Protein AF-A0A4V6IL22-F1 (afdb_monomer_lite)

Organism: NCBI:txid231438

Sequence (89 aa):
MKRGKSGITASEKQKTSATQLGNLNPIFVKGDPVHYHSVIGGPHDDKIYVIRGIGCLPGNREVAWLEGKAGCVDLEALSHVEQTKGGTK

Foldseek 3Di:
DDDDDDDDDDDDDDPPPPPCPDDDPPPDDAQAWKFFAPDQVDDTPPDTWGFNDWDADPPRFIWTDTPPDPDTDGPSRIDHDPPPPDDDD

pLDDT: mean 72.58, std 21.79, range [34.62, 95.19]

Radius of gyration: 21.34 Å; chains: 1; bounding box: 61×37×52 Å

Structure (mmCIF, N/CA/C/O backbone):
data_AF-A0A4V6IL22-F1
#
_entry.id   AF-A0A4V6IL22-F1
#
loop_
_atom_site.group_PDB
_atom_site.id
_atom_site.type_symbol
_atom_site.label_atom_id
_atom_site.label_alt_id
_atom_site.label_comp_id
_atom_site.label_asym_id
_atom_site.label_entity_id
_atom_site.label_seq_id
_atom_site.pdbx_PDB_ins_code
_atom_site.Cartn_x
_atom_site.Cartn_y
_atom_site.Cartn_z
_atom_site.occupancy
_atom_site.B_iso_or_equiv
_atom_site.auth_seq_id
_atom_site.auth_comp_id
_atom_site.auth_asym_id
_atom_site.auth_atom_id
_atom_site.pdbx_PDB_model_num
ATOM 1 N N . MET A 1 1 ? 48.655 -14.380 41.519 1.00 44.09 1 MET A N 1
ATOM 2 C CA . MET A 1 1 ? 48.121 -13.774 40.277 1.00 44.09 1 MET A CA 1
ATOM 3 C C . MET A 1 1 ? 47.669 -14.888 39.336 1.00 44.09 1 MET A C 1
ATOM 5 O O . MET A 1 1 ? 48.517 -15.568 38.780 1.00 44.09 1 MET A O 1
ATOM 9 N N . LYS A 1 2 ? 46.362 -15.142 39.201 1.00 44.56 2 LYS A N 1
ATOM 10 C CA . LYS A 1 2 ? 45.812 -16.119 38.240 1.00 44.56 2 LYS A CA 1
ATOM 11 C C . LYS A 1 2 ? 45.049 -15.340 37.166 1.00 44.56 2 LYS A C 1
ATOM 13 O O . LYS A 1 2 ? 44.007 -14.775 37.469 1.00 44.56 2 LYS A O 1
ATOM 18 N N . ARG A 1 3 ? 45.584 -15.270 35.942 1.00 46.12 3 ARG A N 1
ATOM 19 C CA . ARG A 1 3 ? 44.862 -14.768 34.760 1.00 46.12 3 ARG A CA 1
ATOM 20 C C . ARG A 1 3 ? 44.237 -15.971 34.066 1.00 46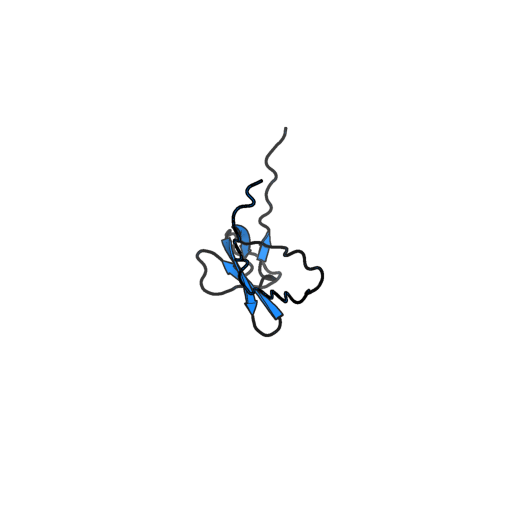.12 3 ARG A C 1
ATOM 22 O O . ARG A 1 3 ? 44.953 -16.858 33.614 1.00 46.12 3 ARG A O 1
ATOM 29 N N . GLY A 1 4 ? 42.911 -16.034 34.082 1.00 40.94 4 GLY A N 1
ATOM 30 C CA . GLY A 1 4 ? 42.134 -17.121 33.505 1.00 40.94 4 GLY A CA 1
ATOM 31 C C . GLY A 1 4 ? 41.467 -16.712 32.196 1.00 40.94 4 GLY A C 1
ATOM 32 O O . GLY A 1 4 ? 40.734 -15.733 32.169 1.00 40.94 4 GLY A O 1
ATOM 33 N N . LYS A 1 5 ? 41.693 -17.562 31.190 1.00 46.12 5 LYS A N 1
ATOM 34 C CA . LYS A 1 5 ? 40.830 -17.933 30.056 1.00 46.12 5 LYS A CA 1
ATOM 35 C C . LYS A 1 5 ? 40.607 -16.947 28.902 1.00 46.12 5 LYS A C 1
ATOM 37 O O . LYS A 1 5 ? 39.798 -16.031 28.950 1.00 46.12 5 LYS A O 1
ATOM 42 N N . SER A 1 6 ? 41.260 -17.325 27.803 1.00 49.66 6 SER A N 1
ATOM 43 C CA . SER A 1 6 ? 40.844 -17.184 26.412 1.00 49.66 6 SER A CA 1
ATOM 44 C C . SER A 1 6 ? 39.368 -17.525 26.178 1.00 49.66 6 SER A C 1
ATOM 46 O O . SER A 1 6 ? 38.860 -18.518 26.700 1.00 49.66 6 SER A O 1
ATOM 48 N N . GLY A 1 7 ? 38.739 -16.743 25.304 1.00 39.72 7 GLY A N 1
ATOM 49 C CA . GLY A 1 7 ? 37.422 -16.981 24.720 1.00 39.72 7 GLY A CA 1
ATOM 50 C C . GLY A 1 7 ? 37.290 -16.159 23.441 1.00 39.72 7 GLY A C 1
ATOM 51 O O . GLY A 1 7 ? 36.665 -15.108 23.426 1.00 39.72 7 GLY A O 1
ATOM 52 N N . ILE A 1 8 ? 37.975 -16.609 22.393 1.00 49.12 8 ILE A N 1
ATOM 53 C CA . ILE A 1 8 ? 37.834 -16.146 21.010 1.00 49.12 8 ILE A CA 1
ATOM 54 C C . ILE A 1 8 ? 36.541 -16.722 20.435 1.00 49.12 8 ILE A C 1
ATOM 56 O O . ILE A 1 8 ? 36.512 -17.901 20.110 1.00 49.12 8 ILE A O 1
ATOM 60 N N . THR A 1 9 ? 35.514 -15.894 20.270 1.00 47.47 9 THR A N 1
ATOM 61 C CA . THR A 1 9 ? 34.442 -16.097 19.281 1.00 47.47 9 THR A CA 1
ATOM 62 C C . THR A 1 9 ? 33.763 -14.756 19.021 1.00 47.47 9 THR A C 1
ATOM 64 O O . THR A 1 9 ? 32.890 -14.342 19.778 1.00 47.47 9 THR A O 1
ATOM 67 N N . ALA A 1 10 ? 34.144 -14.079 17.943 1.00 44.69 10 ALA A N 1
ATOM 68 C CA . ALA A 1 10 ? 33.259 -13.132 17.279 1.00 44.69 10 ALA A CA 1
ATOM 69 C C . ALA A 1 10 ? 33.147 -13.607 15.832 1.00 44.69 10 ALA A C 1
ATOM 71 O O . ALA A 1 10 ? 34.082 -13.471 15.042 1.00 44.69 10 ALA A O 1
ATOM 72 N N . SER A 1 11 ? 32.028 -14.276 15.556 1.00 47.84 11 SER A N 1
ATOM 73 C CA . SER A 1 11 ? 31.643 -14.757 14.238 1.00 47.84 11 SER A CA 1
ATOM 74 C C . SER A 1 11 ? 31.667 -13.618 13.230 1.00 47.84 11 SER A C 1
ATOM 76 O O . SER A 1 11 ? 30.937 -12.638 13.330 1.00 47.84 11 SER A O 1
ATOM 78 N N . GLU A 1 12 ? 32.570 -13.774 12.275 1.00 38.84 12 GLU A N 1
ATOM 79 C CA . GLU A 1 12 ? 32.283 -13.816 10.850 1.00 38.84 12 GLU A CA 1
ATOM 80 C C . GLU A 1 12 ? 30.925 -13.241 10.378 1.00 38.84 12 GLU A C 1
ATOM 82 O O . GLU A 1 12 ? 29.860 -13.793 10.634 1.00 38.84 12 GLU A O 1
ATOM 87 N N . LYS A 1 13 ? 31.050 -12.193 9.549 1.00 47.22 13 LYS A N 1
ATOM 88 C CA . LYS A 1 13 ? 30.168 -11.776 8.444 1.00 47.22 13 LYS A CA 1
ATOM 89 C C . LYS A 1 13 ? 28.725 -11.403 8.792 1.00 47.22 13 LYS A C 1
ATOM 91 O O . LYS A 1 13 ? 27.830 -12.233 8.767 1.00 47.22 13 LYS A O 1
ATOM 96 N N . GLN A 1 14 ? 28.469 -10.098 8.732 1.00 42.66 14 GLN A N 1
ATOM 97 C CA . GLN A 1 14 ? 27.442 -9.602 7.816 1.00 42.66 14 GLN A CA 1
ATOM 98 C C . GLN A 1 14 ? 27.861 -8.252 7.232 1.00 42.66 14 GLN A C 1
ATOM 100 O O . GLN A 1 14 ? 27.746 -7.191 7.836 1.00 42.66 14 GLN A O 1
ATOM 105 N N . LYS A 1 15 ? 28.392 -8.328 6.011 1.00 43.78 15 LYS A N 1
ATOM 106 C CA . LYS A 1 15 ? 28.548 -7.205 5.095 1.00 43.78 15 LYS A CA 1
ATOM 107 C C . LYS A 1 15 ? 27.145 -6.805 4.636 1.00 43.78 15 LYS A C 1
ATOM 109 O O . LYS A 1 15 ? 26.687 -7.265 3.598 1.00 43.78 15 LYS A O 1
ATOM 114 N N . THR A 1 16 ? 26.446 -5.974 5.399 1.00 42.06 16 THR A N 1
ATOM 115 C CA . THR A 1 16 ? 25.305 -5.231 4.859 1.00 42.06 16 THR A CA 1
ATOM 116 C C . THR A 1 16 ? 25.865 -4.000 4.170 1.00 42.06 16 THR A C 1
ATOM 118 O O . THR A 1 16 ? 25.921 -2.911 4.734 1.00 42.06 16 THR A O 1
ATOM 121 N N . SER A 1 17 ? 26.319 -4.187 2.930 1.00 44.31 17 SER A N 1
ATOM 122 C CA . SER A 1 17 ? 26.384 -3.093 1.965 1.00 44.31 17 SER A CA 1
ATOM 123 C C . SER A 1 17 ? 24.945 -2.691 1.647 1.00 44.31 17 SER A C 1
ATOM 125 O O . SER A 1 17 ? 24.405 -3.043 0.604 1.00 44.31 17 SER A O 1
ATOM 127 N N . ALA A 1 18 ? 24.301 -2.011 2.595 1.00 45.88 18 ALA A N 1
ATOM 128 C CA . ALA A 1 18 ? 23.135 -1.208 2.309 1.00 45.88 18 ALA A CA 1
ATOM 129 C C . ALA A 1 18 ? 23.666 -0.030 1.495 1.00 45.88 18 ALA A C 1
ATOM 131 O O . ALA A 1 18 ? 24.241 0.912 2.039 1.00 45.88 18 ALA A O 1
ATOM 132 N N . THR A 1 19 ? 23.577 -0.153 0.172 1.00 41.50 19 THR A N 1
ATOM 133 C CA . THR A 1 19 ? 23.655 0.984 -0.736 1.00 41.50 19 THR A CA 1
ATOM 134 C C . THR A 1 19 ? 22.783 2.077 -0.136 1.00 41.50 19 THR A C 1
ATOM 136 O O . THR A 1 19 ? 21.574 1.890 -0.011 1.00 41.50 19 THR A O 1
ATOM 139 N N . GLN A 1 20 ? 23.408 3.172 0.302 1.00 42.72 20 GLN A N 1
ATOM 140 C CA . GLN A 1 20 ? 22.712 4.391 0.685 1.00 42.72 20 GLN A CA 1
ATOM 141 C C . GLN A 1 20 ? 21.954 4.895 -0.549 1.00 42.72 20 GLN A C 1
ATOM 143 O O . GLN A 1 20 ? 22.482 5.667 -1.345 1.00 42.72 20 GLN A O 1
ATOM 148 N N . LEU A 1 21 ? 20.725 4.417 -0.730 1.00 46.22 21 LEU A N 1
ATOM 149 C CA . LEU A 1 21 ? 19.713 5.102 -1.516 1.00 46.22 21 LEU A CA 1
ATOM 150 C C . LEU A 1 21 ? 19.320 6.317 -0.673 1.00 46.22 21 LEU A C 1
ATOM 152 O O . LEU A 1 21 ? 18.854 6.178 0.456 1.00 46.22 21 LEU A O 1
ATOM 156 N N . GLY A 1 22 ? 19.693 7.499 -1.160 1.00 34.62 22 GLY A N 1
ATOM 157 C CA . GLY A 1 22 ? 19.673 8.738 -0.395 1.00 34.62 22 GLY A CA 1
ATOM 158 C C . GLY A 1 22 ? 18.309 9.050 0.215 1.00 34.62 22 GLY A C 1
ATOM 159 O O . GLY A 1 22 ? 17.302 8.976 -0.469 1.00 34.62 22 GLY A O 1
ATOM 160 N N . ASN A 1 23 ? 18.316 9.430 1.495 1.00 37.72 23 ASN A N 1
ATOM 161 C CA . ASN A 1 23 ? 17.343 10.294 2.175 1.00 37.72 23 ASN A CA 1
ATOM 162 C C . ASN A 1 23 ? 15.852 10.171 1.787 1.00 37.72 23 ASN A C 1
ATOM 164 O O . ASN A 1 23 ? 15.145 11.176 1.771 1.00 37.72 23 ASN A O 1
ATOM 168 N N . LEU A 1 24 ? 15.344 8.966 1.541 1.00 40.84 24 LEU A N 1
ATOM 169 C CA . LEU A 1 24 ? 13.914 8.686 1.593 1.00 40.84 24 LEU A CA 1
ATOM 170 C C . LEU A 1 24 ? 13.640 8.171 3.003 1.00 40.84 24 LEU A C 1
ATOM 172 O O . LEU A 1 24 ? 13.928 7.019 3.320 1.00 40.84 24 LEU A O 1
ATOM 176 N N . ASN A 1 25 ? 13.143 9.037 3.890 1.00 44.09 25 ASN A N 1
ATOM 177 C CA . ASN A 1 25 ? 12.451 8.528 5.072 1.00 44.09 25 ASN A CA 1
ATOM 178 C C . ASN A 1 25 ? 11.316 7.651 4.535 1.00 44.09 25 ASN A C 1
ATOM 180 O O . ASN A 1 25 ? 10.502 8.186 3.776 1.00 44.09 25 ASN A O 1
ATOM 184 N N . PRO A 1 26 ? 11.259 6.344 4.841 1.00 54.94 26 PRO A N 1
ATOM 185 C CA . PRO A 1 26 ? 10.172 5.528 4.342 1.00 54.94 26 PRO A CA 1
ATOM 186 C C . PRO A 1 26 ? 8.894 6.093 4.957 1.00 5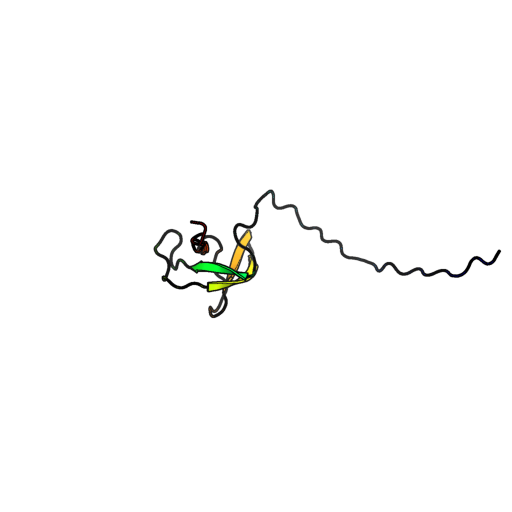4.94 26 PRO A C 1
ATOM 188 O O . PRO A 1 26 ? 8.709 6.058 6.172 1.00 54.94 26 PRO A O 1
ATOM 191 N N . ILE A 1 27 ? 8.063 6.689 4.102 1.00 77.38 27 ILE A N 1
ATOM 192 C CA . ILE A 1 27 ? 6.788 7.308 4.478 1.00 77.38 27 ILE A CA 1
ATOM 193 C C . ILE A 1 27 ? 5.910 6.264 5.182 1.00 77.38 27 ILE A C 1
ATOM 195 O O . ILE A 1 27 ? 5.153 6.601 6.078 1.00 77.38 27 ILE A O 1
ATOM 199 N N . PHE A 1 28 ? 6.104 4.985 4.861 1.00 86.50 28 PHE A N 1
ATOM 200 C CA . PHE A 1 28 ? 5.367 3.866 5.417 1.00 86.50 28 PHE A CA 1
ATOM 201 C C . PHE A 1 28 ? 6.290 2.823 6.044 1.00 86.50 28 PHE A C 1
ATOM 203 O O . PHE A 1 28 ? 7.367 2.532 5.518 1.00 86.50 28 PHE A O 1
ATOM 210 N N . VAL A 1 29 ? 5.840 2.193 7.128 1.00 90.31 29 VAL A N 1
ATOM 211 C CA . VAL A 1 29 ? 6.531 1.065 7.763 1.00 90.31 29 VAL A CA 1
ATOM 212 C C . VAL A 1 29 ? 5.612 -0.141 7.952 1.00 90.31 29 VAL A C 1
ATOM 214 O O . VAL A 1 29 ? 4.387 -0.061 7.889 1.00 90.31 29 VAL A O 1
ATOM 217 N N . LYS A 1 30 ? 6.211 -1.316 8.178 1.00 90.81 30 LYS A N 1
ATOM 218 C CA . LYS A 1 30 ? 5.450 -2.521 8.527 1.00 90.81 30 LYS A CA 1
ATOM 219 C C . LYS A 1 30 ? 4.626 -2.268 9.793 1.00 90.81 30 LYS A C 1
ATOM 221 O O . LYS A 1 30 ? 5.177 -1.858 10.810 1.00 90.81 30 LYS A O 1
ATOM 226 N N . GLY A 1 31 ? 3.348 -2.623 9.741 1.00 90.50 31 GLY A N 1
ATOM 227 C CA . GLY A 1 31 ? 2.381 -2.396 10.810 1.00 90.50 31 GLY A CA 1
ATOM 228 C C . GLY A 1 31 ? 1.570 -1.113 10.644 1.00 90.50 31 GLY A C 1
ATOM 229 O O . GLY A 1 31 ? 0.592 -0.950 11.368 1.00 90.50 31 GLY A O 1
ATOM 230 N N . ASP A 1 32 ? 1.913 -0.246 9.686 1.00 91.94 32 ASP A N 1
ATOM 231 C CA . ASP A 1 32 ? 1.151 0.980 9.473 1.00 91.94 32 ASP A CA 1
ATOM 232 C C . ASP A 1 32 ? -0.229 0.690 8.869 1.00 91.94 32 ASP A C 1
ATOM 234 O O . ASP A 1 32 ? -0.332 -0.082 7.903 1.00 91.94 32 ASP A O 1
ATOM 238 N N . PRO A 1 33 ? -1.288 1.327 9.402 1.00 92.44 33 PRO A N 1
ATOM 239 C CA . PRO A 1 33 ? -2.587 1.373 8.758 1.00 92.44 33 PRO A CA 1
ATOM 240 C C . PRO A 1 33 ? -2.560 2.368 7.591 1.00 92.44 33 PRO A C 1
ATOM 242 O O . PRO A 1 33 ? -2.187 3.533 7.746 1.00 92.44 33 PRO A O 1
ATOM 245 N N . VAL A 1 34 ? -2.999 1.913 6.421 1.00 91.56 34 VAL A N 1
ATOM 246 C CA . VAL A 1 34 ? -3.012 2.686 5.174 1.00 91.56 34 VAL A CA 1
ATOM 247 C C . VAL A 1 34 ? -4.324 2.521 4.416 1.00 91.56 34 VAL A C 1
ATOM 249 O O . VAL A 1 34 ? -4.990 1.485 4.497 1.00 91.56 34 VAL A O 1
ATOM 252 N N . HIS A 1 35 ? -4.667 3.539 3.636 1.00 91.81 35 HIS A N 1
ATOM 253 C CA . HIS A 1 35 ? -5.678 3.464 2.592 1.00 91.81 35 HIS A CA 1
ATOM 254 C C . HIS A 1 35 ? -5.041 3.050 1.271 1.00 91.81 35 HIS A C 1
ATOM 256 O O . HIS A 1 35 ? -3.922 3.453 0.955 1.00 91.81 35 HIS A O 1
ATOM 262 N N . TYR A 1 36 ? -5.768 2.251 0.495 1.00 90.62 36 TYR A N 1
ATOM 263 C CA . TYR A 1 36 ? -5.326 1.790 -0.813 1.00 90.62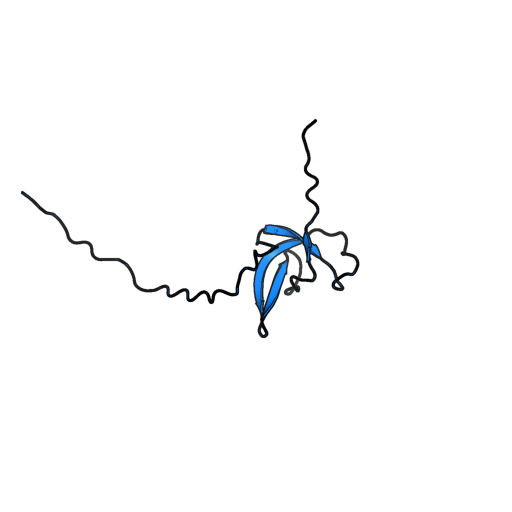 36 TYR A CA 1
ATOM 264 C C . TYR A 1 36 ? -6.098 2.489 -1.933 1.00 90.62 36 TYR A C 1
ATOM 266 O O . TYR A 1 36 ? -7.325 2.569 -1.915 1.00 90.62 36 TYR A O 1
ATOM 274 N N . HIS A 1 37 ? -5.365 2.929 -2.950 1.00 89.75 37 HIS A N 1
ATOM 275 C CA . HIS A 1 37 ? -5.897 3.538 -4.157 1.00 89.75 37 HIS A CA 1
ATOM 276 C C . HIS A 1 37 ? -5.798 2.542 -5.317 1.00 89.75 37 HIS A C 1
ATOM 278 O O . HIS A 1 37 ? -4.712 2.108 -5.694 1.00 89.75 37 HIS A O 1
ATOM 284 N N . SER A 1 38 ? -6.938 2.184 -5.921 1.00 86.25 38 SER A N 1
ATOM 285 C CA . SER A 1 38 ? -6.939 1.298 -7.104 1.00 86.25 38 SER A CA 1
ATOM 286 C C . SER A 1 38 ? -6.304 1.966 -8.329 1.00 86.25 38 SER A C 1
ATOM 288 O O . SER A 1 38 ? -5.779 1.289 -9.209 1.00 86.25 38 SER A O 1
ATOM 290 N N . VAL A 1 39 ? -6.343 3.300 -8.365 1.00 84.75 39 VAL A N 1
ATOM 291 C CA . VAL A 1 39 ? -5.662 4.158 -9.336 1.00 84.75 39 VAL A CA 1
ATOM 292 C C . VAL A 1 39 ? -4.902 5.211 -8.538 1.00 84.75 39 VAL A C 1
ATOM 294 O O . VAL A 1 39 ? -5.509 5.885 -7.708 1.00 84.75 39 VAL A O 1
ATOM 297 N N . ILE A 1 40 ? -3.597 5.353 -8.775 1.00 82.25 40 ILE A N 1
ATOM 298 C CA . ILE A 1 40 ? -2.751 6.346 -8.092 1.00 82.25 40 ILE A CA 1
ATOM 299 C C . ILE A 1 40 ? -3.343 7.748 -8.300 1.00 82.25 40 ILE A C 1
ATOM 301 O O . ILE A 1 40 ? -3.679 8.124 -9.423 1.00 82.25 40 ILE A O 1
ATOM 305 N N . GLY A 1 41 ? -3.514 8.498 -7.208 1.00 77.12 41 GLY A N 1
ATOM 306 C CA . GLY A 1 41 ? -4.163 9.817 -7.206 1.00 77.12 41 GLY A CA 1
ATOM 307 C C . GLY A 1 41 ? -5.695 9.800 -7.325 1.00 77.12 41 GLY A C 1
ATOM 308 O O . GLY A 1 41 ? -6.318 10.859 -7.291 1.00 77.12 41 GLY A O 1
ATOM 309 N N . GLY A 1 42 ? -6.318 8.627 -7.462 1.00 83.94 42 GLY A N 1
ATOM 310 C CA . GLY A 1 42 ? -7.771 8.452 -7.460 1.00 83.94 42 GLY A CA 1
ATOM 311 C C . GLY A 1 42 ? -8.360 8.288 -6.051 1.00 83.94 42 GLY A C 1
ATOM 312 O O . GLY A 1 42 ? -7.637 8.386 -5.060 1.00 83.94 42 GLY A O 1
ATOM 313 N N . PRO A 1 43 ? -9.667 8.001 -5.927 1.00 86.25 43 PRO A N 1
ATOM 314 C CA . PRO A 1 43 ? -10.281 7.689 -4.638 1.00 86.25 43 PRO A CA 1
ATOM 315 C C . PRO A 1 43 ? -9.722 6.383 -4.051 1.00 86.25 43 PRO A C 1
ATOM 317 O O . PRO A 1 43 ? -9.408 5.438 -4.785 1.00 86.25 43 PRO A O 1
ATOM 320 N N . HIS A 1 44 ? -9.605 6.328 -2.724 1.00 87.62 44 HIS A N 1
ATOM 321 C CA . HIS A 1 44 ? -9.313 5.083 -2.013 1.00 87.62 44 HIS A CA 1
ATOM 322 C C . HIS A 1 44 ? -10.566 4.213 -1.876 1.00 87.62 44 HIS A C 1
ATOM 324 O O . HIS A 1 44 ? -11.682 4.710 -1.993 1.00 87.62 44 HIS A O 1
ATOM 330 N N . ASP A 1 45 ? -10.406 2.924 -1.576 1.00 84.81 45 ASP A N 1
ATOM 331 C CA . ASP A 1 45 ? -11.532 1.985 -1.438 1.00 84.81 45 ASP A CA 1
ATOM 332 C C . ASP A 1 45 ? -12.253 2.026 -0.075 1.00 84.81 45 ASP A C 1
ATOM 334 O O . ASP A 1 45 ? -12.982 1.090 0.255 1.00 84.81 45 ASP A O 1
ATOM 338 N N . ASP A 1 46 ? -12.024 3.076 0.725 1.00 85.50 46 ASP A N 1
ATOM 339 C CA . ASP A 1 46 ? -12.598 3.321 2.066 1.00 85.50 46 ASP A CA 1
ATOM 340 C C . ASP A 1 46 ? -12.283 2.231 3.106 1.00 85.50 46 ASP A C 1
ATOM 342 O O . ASP A 1 46 ? -12.790 2.239 4.229 1.00 85.50 46 ASP A O 1
ATOM 346 N N . LYS A 1 47 ? -11.403 1.289 2.761 1.00 90.19 47 LYS A N 1
ATOM 347 C CA . LYS A 1 47 ? -10.905 0.254 3.663 1.00 90.19 47 LYS A CA 1
ATOM 348 C C . LYS A 1 47 ? -9.536 0.638 4.193 1.00 90.19 47 LYS A C 1
ATOM 350 O O . LYS A 1 47 ? -8.754 1.328 3.536 1.00 90.19 47 LYS A O 1
ATOM 355 N N . ILE A 1 48 ? -9.259 0.152 5.394 1.00 91.94 48 ILE A N 1
ATOM 356 C CA . ILE A 1 48 ? -7.957 0.269 6.036 1.00 91.94 48 ILE A CA 1
ATOM 357 C C . ILE A 1 48 ? -7.261 -1.078 5.905 1.00 91.94 48 ILE A C 1
ATOM 359 O O . ILE A 1 48 ? -7.820 -2.116 6.263 1.00 91.94 48 ILE A O 1
ATOM 363 N N . TYR A 1 49 ? -6.033 -1.044 5.409 1.00 93.50 49 TYR A N 1
ATOM 364 C CA . TYR A 1 49 ? -5.155 -2.199 5.322 1.00 93.50 49 TYR A CA 1
ATOM 365 C C . TYR A 1 49 ? -3.938 -1.986 6.206 1.00 93.50 49 TYR A C 1
ATOM 367 O O . TYR A 1 49 ? -3.509 -0.857 6.416 1.00 93.50 49 TYR A O 1
ATOM 375 N N . VAL A 1 50 ? -3.354 -3.077 6.689 1.00 94.50 50 VAL A N 1
ATOM 376 C CA . VAL A 1 50 ? -2.106 -3.035 7.455 1.00 94.50 50 VAL A CA 1
ATOM 377 C C . VAL A 1 50 ? -0.963 -3.496 6.566 1.00 94.50 50 VAL A C 1
ATOM 379 O O . VAL A 1 50 ? -1.069 -4.521 5.885 1.00 94.50 50 VAL A O 1
ATOM 382 N N . ILE A 1 51 ? 0.146 -2.760 6.575 1.00 94.25 51 ILE A N 1
ATOM 383 C CA . ILE A 1 51 ? 1.349 -3.163 5.847 1.00 94.25 51 ILE A CA 1
ATOM 384 C C . ILE A 1 51 ? 1.984 -4.372 6.536 1.00 94.25 51 ILE A C 1
ATOM 386 O O . ILE A 1 51 ? 2.530 -4.286 7.634 1.00 94.25 51 ILE A O 1
ATOM 390 N N . ARG A 1 52 ? 1.985 -5.511 5.846 1.00 95.19 52 ARG A N 1
ATOM 391 C CA . ARG A 1 52 ? 2.661 -6.744 6.263 1.00 95.19 52 ARG A CA 1
ATOM 392 C C . ARG A 1 52 ? 4.169 -6.689 6.017 1.00 95.19 52 ARG A C 1
ATOM 394 O O . ARG A 1 52 ? 4.942 -7.295 6.763 1.00 95.19 52 ARG A O 1
ATOM 401 N N . GLY A 1 53 ? 4.591 -6.002 4.962 1.00 92.06 53 GLY A N 1
ATOM 402 C CA . GLY A 1 53 ? 5.995 -5.870 4.590 1.00 92.06 53 GLY A CA 1
ATOM 403 C C . GLY A 1 53 ? 6.188 -4.888 3.447 1.00 92.06 53 GLY A C 1
ATOM 404 O O . GLY A 1 53 ? 5.247 -4.591 2.719 1.00 92.06 53 GLY A O 1
ATOM 405 N N . ILE A 1 54 ? 7.417 -4.408 3.304 1.00 93.12 54 ILE A N 1
ATOM 406 C CA . ILE A 1 54 ? 7.840 -3.477 2.258 1.00 93.12 54 ILE A CA 1
ATOM 407 C C . ILE A 1 54 ? 9.055 -4.087 1.567 1.00 93.12 54 ILE A C 1
ATOM 409 O O . ILE A 1 54 ? 9.853 -4.777 2.206 1.00 93.12 54 ILE A O 1
ATOM 413 N N . GLY A 1 55 ? 9.184 -3.867 0.266 1.00 91.00 55 GLY A N 1
ATOM 414 C CA . GLY A 1 55 ? 10.327 -4.328 -0.506 1.00 91.00 55 GLY A CA 1
ATOM 415 C C . GLY A 1 55 ? 10.462 -3.579 -1.820 1.00 91.00 55 GLY A C 1
ATOM 416 O O . GLY A 1 55 ? 9.608 -2.780 -2.184 1.00 91.00 55 GLY A O 1
ATOM 417 N N . CYS A 1 56 ? 11.539 -3.871 -2.544 1.00 90.88 56 CYS A N 1
ATOM 418 C CA . CYS A 1 56 ? 11.790 -3.297 -3.860 1.00 90.88 56 CYS A CA 1
ATOM 419 C C . CYS A 1 56 ? 11.758 -4.385 -4.928 1.00 90.88 56 CYS A C 1
ATOM 421 O O . CYS A 1 56 ? 12.429 -5.413 -4.810 1.00 90.88 56 CYS A O 1
ATOM 423 N N . LEU A 1 57 ? 10.997 -4.134 -5.987 1.00 86.81 57 LEU A N 1
ATOM 424 C CA . LEU A 1 57 ? 10.991 -4.930 -7.204 1.00 86.81 57 LEU A CA 1
ATOM 425 C C . LEU A 1 57 ? 12.072 -4.445 -8.187 1.00 86.81 57 LEU A C 1
ATOM 427 O O . LEU A 1 57 ? 12.573 -3.320 -8.064 1.00 86.81 57 LEU A O 1
ATOM 431 N N . PRO A 1 58 ? 12.439 -5.274 -9.186 1.00 86.62 58 PRO A N 1
ATOM 432 C CA . PRO A 1 58 ? 13.364 -4.876 -10.242 1.00 86.62 58 PRO A CA 1
ATOM 433 C C . PRO A 1 58 ? 12.924 -3.570 -10.912 1.00 86.62 58 PRO A C 1
ATOM 435 O O . PRO A 1 58 ? 11.740 -3.367 -11.174 1.00 86.62 58 PRO A O 1
ATOM 438 N N . GLY A 1 59 ? 13.884 -2.690 -11.201 1.00 84.69 59 GLY A N 1
ATOM 439 C CA . GLY A 1 59 ? 13.595 -1.351 -11.723 1.00 84.69 59 GLY A CA 1
ATOM 440 C C . GLY A 1 59 ? 13.312 -0.302 -10.644 1.00 84.69 59 GLY A C 1
ATOM 441 O O . GLY A 1 59 ? 12.699 0.712 -10.956 1.00 84.69 59 GLY A O 1
ATOM 442 N N . ASN A 1 60 ? 13.763 -0.533 -9.403 1.00 84.31 60 ASN A N 1
ATOM 443 C CA . ASN A 1 60 ? 13.642 0.392 -8.266 1.00 84.31 60 ASN A CA 1
ATOM 444 C C . ASN A 1 60 ? 12.195 0.779 -7.931 1.00 84.31 60 ASN A C 1
ATOM 446 O O . ASN A 1 60 ? 11.939 1.899 -7.501 1.00 84.31 60 ASN A O 1
ATOM 450 N N . ARG A 1 61 ? 11.249 -0.144 -8.129 1.00 84.38 61 ARG A N 1
ATOM 451 C CA . ARG A 1 61 ? 9.858 0.071 -7.721 1.00 84.38 61 ARG A CA 1
ATOM 452 C C . ARG A 1 61 ? 9.667 -0.390 -6.293 1.00 84.38 61 ARG A C 1
ATOM 454 O O . ARG A 1 61 ? 9.820 -1.579 -6.007 1.00 84.38 61 ARG A O 1
ATOM 461 N N . GLU A 1 62 ? 9.345 0.543 -5.417 1.00 90.12 62 GLU A N 1
ATOM 462 C CA . GLU A 1 62 ? 9.055 0.244 -4.026 1.00 90.12 62 GLU A CA 1
ATOM 463 C C . GLU A 1 62 ? 7.604 -0.233 -3.910 1.00 90.12 62 GLU A C 1
ATOM 465 O O . GLU A 1 62 ? 6.671 0.395 -4.407 1.00 90.12 62 GLU A O 1
ATOM 470 N N . VAL A 1 63 ? 7.404 -1.372 -3.253 1.00 92.38 63 VAL A N 1
ATOM 471 C CA . VAL A 1 63 ? 6.087 -1.984 -3.092 1.00 92.38 63 VAL A CA 1
ATOM 472 C C . VAL A 1 63 ? 5.840 -2.399 -1.649 1.00 92.38 63 VAL A C 1
ATOM 474 O O . VAL A 1 63 ? 6.763 -2.719 -0.896 1.00 92.38 63 VAL A O 1
ATOM 477 N N . ALA A 1 64 ? 4.568 -2.461 -1.277 1.00 93.81 64 ALA A N 1
ATOM 478 C CA . ALA A 1 64 ? 4.104 -2.967 0.002 1.00 93.81 64 ALA A CA 1
ATOM 479 C C . ALA A 1 64 ? 3.230 -4.213 -0.187 1.00 93.81 64 ALA A C 1
ATOM 481 O O . ALA A 1 64 ? 2.496 -4.354 -1.163 1.00 93.81 64 ALA A O 1
ATOM 482 N N . TRP A 1 65 ? 3.272 -5.124 0.778 1.00 95.19 65 TRP A N 1
ATOM 483 C CA . TRP A 1 65 ? 2.304 -6.209 0.906 1.00 95.19 65 TRP A CA 1
ATOM 484 C C . TRP A 1 65 ? 1.321 -5.849 2.005 1.00 95.19 65 TRP A C 1
ATOM 486 O O . TRP A 1 65 ? 1.734 -5.562 3.127 1.00 95.19 65 TRP A O 1
ATOM 496 N N . LEU A 1 66 ? 0.033 -5.896 1.691 1.00 94.81 66 LEU A N 1
ATOM 497 C CA . LEU A 1 66 ? -1.041 -5.582 2.626 1.00 94.81 66 LEU A CA 1
ATOM 498 C C . LEU A 1 66 ? -1.631 -6.868 3.213 1.00 94.81 66 LEU A C 1
ATOM 500 O O . LEU A 1 66 ? -1.763 -7.877 2.516 1.00 94.81 66 LEU A O 1
ATOM 504 N N . GLU A 1 67 ? -2.003 -6.849 4.490 1.00 94.38 67 GLU A N 1
ATOM 505 C CA . GLU A 1 67 ? -2.750 -7.957 5.087 1.00 94.38 67 GLU A CA 1
ATOM 506 C C . GLU A 1 67 ? -4.129 -8.111 4.430 1.00 94.38 67 GLU A C 1
ATOM 508 O O . GLU A 1 67 ? -4.806 -7.133 4.118 1.00 94.38 67 GLU A O 1
ATOM 513 N N . GLY A 1 68 ? -4.535 -9.357 4.169 1.00 88.56 68 GLY A N 1
ATOM 514 C CA . GLY A 1 68 ? -5.816 -9.662 3.523 1.00 88.56 68 GLY A CA 1
ATOM 515 C C . GLY A 1 68 ? -5.890 -9.340 2.024 1.00 88.56 68 GLY A C 1
ATOM 516 O O . GLY A 1 68 ? -6.910 -9.635 1.403 1.00 88.56 68 GLY A O 1
ATOM 517 N N . LYS A 1 69 ? -4.825 -8.794 1.417 1.00 88.62 69 LYS A N 1
ATOM 518 C CA . LYS A 1 69 ? -4.744 -8.531 -0.026 1.00 88.62 69 LYS A CA 1
ATOM 519 C C . LYS A 1 69 ? -3.703 -9.438 -0.679 1.00 88.62 69 LYS A C 1
ATOM 521 O O . LYS A 1 69 ? -2.599 -9.614 -0.167 1.00 88.62 69 LYS A O 1
ATOM 526 N N . ALA A 1 70 ? -4.056 -10.027 -1.816 1.00 89.50 70 ALA A N 1
ATOM 527 C CA . ALA A 1 70 ? -3.115 -10.807 -2.608 1.00 89.50 70 ALA A CA 1
ATOM 528 C C . ALA A 1 70 ? -2.203 -9.884 -3.430 1.00 89.50 70 ALA A C 1
ATOM 530 O O . ALA A 1 70 ? -2.658 -8.880 -3.977 1.00 89.50 70 ALA A O 1
ATOM 531 N N . GLY A 1 71 ? -0.933 -10.271 -3.557 1.00 89.81 71 GLY A N 1
ATOM 532 C CA . GLY A 1 71 ? 0.068 -9.522 -4.317 1.00 89.81 71 GLY A CA 1
ATOM 533 C C . GLY A 1 71 ? 0.704 -8.364 -3.545 1.00 89.81 71 GLY A C 1
ATOM 534 O O . GLY A 1 71 ? 0.417 -8.132 -2.370 1.00 89.81 71 GLY A O 1
ATOM 535 N N . CYS A 1 72 ? 1.621 -7.674 -4.217 1.00 90.88 72 CYS A N 1
ATOM 536 C CA . CYS A 1 72 ? 2.199 -6.419 -3.753 1.00 90.88 72 CYS A CA 1
ATOM 537 C C . CYS A 1 72 ? 1.499 -5.238 -4.432 1.00 90.88 72 CYS A C 1
ATOM 539 O O . CYS A 1 72 ? 1.056 -5.346 -5.576 1.00 90.88 72 CYS A O 1
ATOM 541 N N . VAL A 1 73 ? 1.430 -4.114 -3.735 1.00 91.12 73 VAL A N 1
ATOM 542 C CA . VAL A 1 73 ? 0.901 -2.844 -4.233 1.00 91.12 73 VAL A CA 1
ATOM 543 C C . VAL A 1 73 ? 2.016 -1.816 -4.280 1.00 91.12 73 VAL A C 1
ATOM 545 O O . VAL A 1 73 ? 2.937 -1.871 -3.469 1.00 91.12 73 VAL A O 1
ATOM 548 N N . ASP A 1 74 ? 1.939 -0.898 -5.233 1.00 91.06 74 ASP A N 1
ATOM 549 C CA . ASP A 1 74 ? 2.890 0.204 -5.323 1.00 91.06 74 ASP A CA 1
ATOM 550 C C . ASP A 1 74 ? 2.757 1.119 -4.097 1.00 91.06 74 ASP A C 1
ATOM 552 O O . ASP A 1 74 ? 1.643 1.355 -3.622 1.00 91.06 74 ASP A O 1
ATOM 556 N N . LEU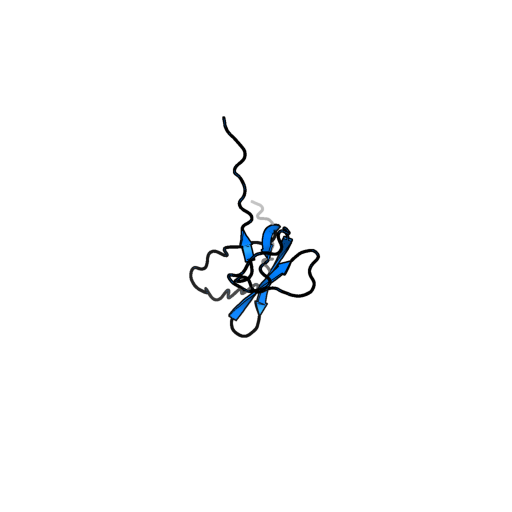 A 1 75 ? 3.877 1.610 -3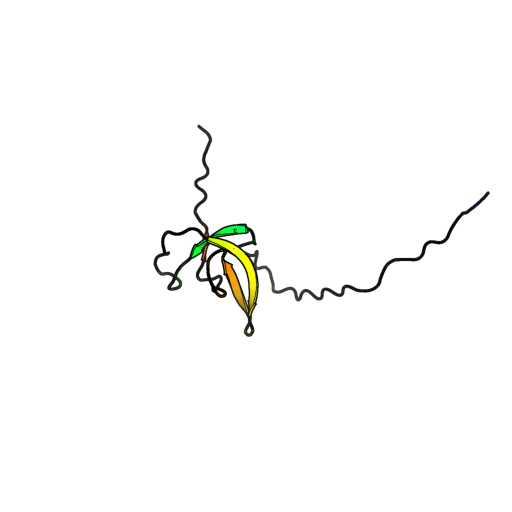.568 1.00 89.50 75 LEU A N 1
ATOM 557 C CA . LEU A 1 75 ? 3.864 2.531 -2.428 1.00 89.50 75 LEU A CA 1
ATOM 558 C C . LEU A 1 75 ? 3.182 3.861 -2.779 1.00 89.50 75 LEU A C 1
ATOM 560 O O . LEU A 1 75 ? 2.527 4.443 -1.919 1.00 89.50 75 LEU A O 1
ATOM 564 N N . GLU A 1 76 ? 3.236 4.290 -4.045 1.00 88.94 76 GLU A N 1
ATOM 565 C CA . GLU A 1 76 ? 2.512 5.476 -4.531 1.00 88.94 76 GLU A CA 1
ATOM 566 C C . GLU A 1 76 ? 0.983 5.296 -4.533 1.00 88.94 76 GLU A C 1
ATOM 568 O O . GLU A 1 76 ? 0.228 6.266 -4.584 1.00 88.94 76 GLU A O 1
ATOM 573 N N . ALA A 1 77 ? 0.504 4.051 -4.468 1.00 89.81 77 ALA A N 1
ATOM 574 C CA . ALA A 1 77 ? -0.918 3.732 -4.386 1.00 89.81 77 ALA A CA 1
ATOM 575 C C . ALA A 1 77 ? -1.440 3.705 -2.939 1.00 89.81 77 ALA A C 1
ATOM 577 O O . ALA A 1 77 ? -2.571 3.266 -2.711 1.00 89.81 77 ALA A O 1
ATOM 578 N N . LEU A 1 78 ? -0.634 4.126 -1.961 1.00 90.06 78 LEU A N 1
ATOM 579 C CA . LEU A 1 78 ? -0.988 4.135 -0.546 1.00 90.06 78 LEU A CA 1
ATOM 580 C C . LEU A 1 78 ? -1.056 5.555 0.007 1.00 90.06 78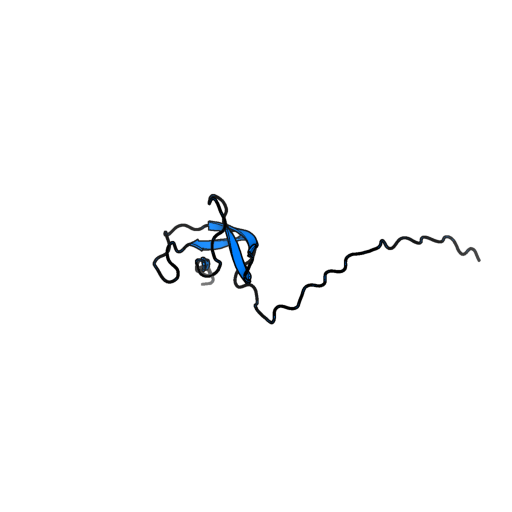 LEU A C 1
ATOM 582 O O . LEU A 1 78 ? -0.237 6.408 -0.322 1.00 90.06 78 LEU A O 1
ATOM 586 N N . SER A 1 79 ? -2.003 5.769 0.916 1.00 90.06 79 SER A N 1
ATOM 587 C CA . SER A 1 79 ? -2.101 6.988 1.721 1.00 90.06 79 SER A CA 1
ATOM 588 C C . SER A 1 79 ? -2.184 6.637 3.199 1.00 90.06 79 SER A C 1
ATOM 590 O O . SER A 1 79 ? -2.723 5.593 3.573 1.00 90.06 79 SER A O 1
ATOM 592 N N . HIS A 1 80 ? -1.675 7.515 4.060 1.00 88.25 80 HIS A N 1
ATOM 593 C CA . HIS A 1 80 ? -1.872 7.367 5.498 1.00 88.25 80 HIS A CA 1
ATOM 594 C C . HIS A 1 80 ? -3.354 7.452 5.842 1.00 88.25 80 HIS A C 1
ATOM 596 O O . HIS A 1 80 ? -4.075 8.305 5.326 1.00 88.25 80 HIS A O 1
ATOM 602 N N . VAL A 1 81 ? -3.792 6.603 6.767 1.00 86.38 81 VAL A N 1
ATOM 603 C CA . VAL A 1 81 ? -5.035 6.875 7.484 1.00 86.38 81 VAL A CA 1
ATOM 604 C C . VAL A 1 81 ? -4.766 8.097 8.350 1.00 86.38 81 VAL A C 1
ATOM 606 O O . VAL A 1 81 ? -3.812 8.092 9.135 1.00 86.38 81 VAL A O 1
ATOM 609 N N . GLU A 1 82 ? -5.566 9.153 8.206 1.00 72.44 82 GLU A N 1
ATOM 610 C CA . GLU A 1 82 ? -5.496 10.274 9.134 1.00 72.44 82 GLU A CA 1
ATOM 611 C C . GLU A 1 82 ? -5.783 9.733 10.533 1.00 72.44 82 GLU A C 1
ATOM 613 O O . GLU A 1 82 ? -6.917 9.406 10.886 1.00 72.44 82 GLU A O 1
ATOM 618 N N . GLN A 1 83 ? -4.733 9.594 11.342 1.00 56.84 83 GLN A N 1
ATOM 619 C CA . GLN A 1 83 ? -4.904 9.359 12.760 1.00 56.84 83 GLN A CA 1
ATOM 620 C C . GLN A 1 83 ? -5.511 10.642 13.305 1.00 56.84 83 GLN A C 1
ATOM 622 O O . GLN A 1 83 ? -4.794 11.601 13.600 1.00 56.84 83 GLN A O 1
ATOM 627 N N . THR A 1 84 ? -6.840 10.682 13.413 1.00 46.91 84 THR A N 1
ATOM 628 C CA . THR A 1 84 ? -7.519 11.658 14.253 1.00 46.91 84 THR A CA 1
ATOM 629 C C . THR A 1 84 ? -6.839 11.575 15.609 1.00 46.91 84 THR A C 1
ATOM 631 O O . THR A 1 84 ? -7.028 10.598 16.337 1.00 46.91 84 THR A O 1
ATOM 634 N N . LYS A 1 85 ? -5.982 12.555 15.915 1.00 49.28 85 LYS A N 1
ATOM 635 C CA . LYS A 1 85 ? -5.399 12.741 17.239 1.00 49.28 85 LYS A CA 1
ATOM 636 C C . LYS A 1 85 ? -6.567 12.942 18.198 1.00 49.28 85 LYS A C 1
ATOM 638 O O . LYS A 1 85 ? -7.072 14.047 18.363 1.00 49.28 85 LYS A O 1
ATOM 643 N N . GLY A 1 86 ? -7.052 11.844 18.761 1.00 48.19 86 GLY A N 1
ATOM 644 C CA . GLY A 1 86 ? -8.030 11.861 19.826 1.00 48.19 86 GLY A CA 1
ATOM 645 C C . GLY A 1 86 ? -7.365 12.381 21.096 1.00 48.19 86 GLY A C 1
ATOM 646 O O . GLY A 1 86 ? -6.470 11.729 21.623 1.00 48.19 86 GLY A O 1
ATOM 647 N N . GLY A 1 87 ? -7.844 13.526 21.587 1.00 42.91 87 GLY A N 1
ATOM 648 C CA . GLY A 1 87 ? -7.552 14.074 22.918 1.00 42.91 87 GLY A CA 1
ATOM 649 C C . GLY A 1 87 ? -6.376 15.056 22.927 1.00 42.91 87 GLY A C 1
ATOM 650 O O . GLY A 1 87 ? -5.329 14.774 22.365 1.00 42.91 87 GLY A O 1
ATOM 651 N N . THR A 1 88 ? -6.499 16.244 23.516 1.00 41.56 88 THR A N 1
ATOM 652 C CA . THR A 1 88 ? -7.099 16.480 24.839 1.00 41.56 88 THR A CA 1
ATOM 653 C C . THR A 1 88 ? -7.968 17.743 24.848 1.00 41.56 88 THR A C 1
ATOM 655 O O . THR A 1 88 ? -7.609 18.751 24.241 1.00 41.56 88 THR A O 1
ATOM 658 N N . LYS A 1 89 ? -9.117 17.657 25.528 1.00 44.59 89 LYS A N 1
ATOM 659 C CA . LYS A 1 89 ? -9.862 18.818 26.036 1.00 44.59 89 LYS A CA 1
ATOM 660 C C . LYS A 1 89 ? -9.041 19.582 27.071 1.00 44.59 89 LYS A C 1
ATOM 662 O O . LYS A 1 89 ? -8.217 18.920 27.741 1.00 44.59 89 LYS A O 1
#

Secondary structure (DSSP, 8-state):
---------------------TT---S--TT-EEEEESSTTS-EEEEEEEEEEEEEETTTEEEEEETT--SEEEGGGEEE---------